Protein AF-A0A2J6TGN8-F1 (afdb_monomer_lite)

pLDDT: mean 90.23, std 11.13, range [48.06, 98.25]

Foldseek 3Di:
DPDPQQDKWKWFFADFPAFDDPVRQWTKTWIATPVGRVDIAIDIDGHDDDGGDMDIDSPPPDHDD

Secondary structure (DSSP, 8-state):
--------EEEEEEEEEEEESTTS-EEEEEEEESS-TT-EEEEEEES---TT-EEEES-TT----

Structure (mmCIF, N/CA/C/O backbone):
data_AF-A0A2J6TGN8-F1
#
_entry.id   AF-A0A2J6TGN8-F1
#
loop_
_atom_site.group_PDB
_atom_site.id
_atom_site.type_symbol
_atom_site.label_atom_id
_atom_site.label_alt_id
_atom_site.label_comp_id
_atom_site.label_asym_id
_atom_site.label_entity_id
_atom_site.label_seq_id
_atom_site.pdbx_PDB_ins_code
_atom_site.Cartn_x
_atom_site.Cartn_y
_atom_site.Cartn_z
_atom_site.occupancy
_atom_site.B_iso_or_equiv
_atom_site.auth_seq_id
_atom_site.auth_comp_id
_atom_site.auth_asym_id
_atom_site.auth_atom_id
_atom_site.pdbx_PDB_model_num
ATOM 1 N N . MET A 1 1 ? 6.708 -18.365 25.950 1.00 48.06 1 MET A N 1
ATOM 2 C CA . MET A 1 1 ? 7.212 -17.042 25.533 1.00 48.06 1 MET A CA 1
ATOM 3 C C . MET A 1 1 ? 6.201 -16.484 24.554 1.00 48.06 1 MET A C 1
ATOM 5 O O . MET A 1 1 ? 6.243 -16.845 23.385 1.00 48.06 1 MET A O 1
ATOM 9 N N . ASP A 1 2 ? 5.232 -15.720 25.054 1.00 52.19 2 ASP A N 1
ATOM 10 C CA . ASP A 1 2 ? 4.273 -15.032 24.191 1.00 52.19 2 ASP A CA 1
ATOM 11 C C . ASP A 1 2 ? 5.025 -13.940 23.437 1.00 52.19 2 ASP A C 1
ATOM 13 O O . ASP A 1 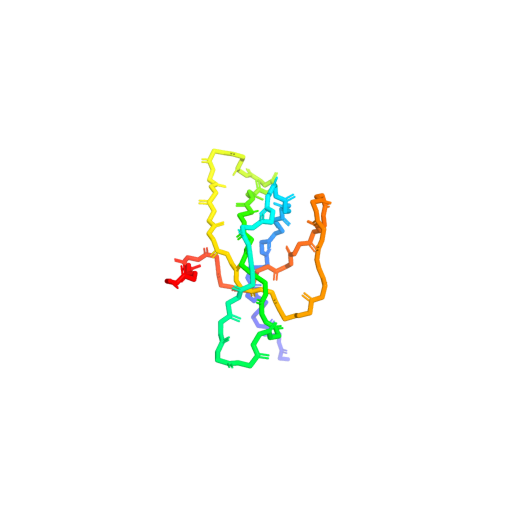2 ? 5.529 -12.981 24.021 1.00 52.19 2 ASP A O 1
ATOM 17 N N . THR A 1 3 ? 5.184 -14.144 22.136 1.00 56.06 3 THR A N 1
ATOM 18 C CA . THR A 1 3 ? 5.699 -13.130 21.225 1.00 56.06 3 THR A CA 1
ATOM 19 C C . THR A 1 3 ? 4.671 -12.008 21.207 1.00 56.06 3 THR A C 1
ATOM 21 O O . THR A 1 3 ? 3.543 -12.201 20.760 1.00 56.06 3 THR A O 1
ATOM 24 N N . SER A 1 4 ? 5.044 -10.843 21.730 1.00 61.25 4 SER A N 1
ATOM 25 C CA . SER A 1 4 ? 4.263 -9.613 21.664 1.00 61.25 4 SER A CA 1
ATOM 26 C C . SER A 1 4 ? 3.877 -9.335 20.208 1.00 61.25 4 SER A C 1
ATOM 28 O O . SER A 1 4 ? 4.679 -8.849 19.412 1.00 61.25 4 SER A O 1
ATOM 30 N N . LYS A 1 5 ? 2.647 -9.705 19.830 1.00 66.69 5 LYS A N 1
ATOM 31 C CA . LYS A 1 5 ? 2.110 -9.460 18.490 1.00 66.69 5 LYS A CA 1
ATOM 32 C C . LYS A 1 5 ? 2.062 -7.955 18.270 1.00 66.69 5 LYS A C 1
ATOM 34 O O . LYS A 1 5 ? 1.239 -7.266 18.868 1.00 66.69 5 LYS A O 1
ATOM 39 N N . VAL A 1 6 ? 2.937 -7.459 17.400 1.00 72.44 6 VAL A N 1
ATOM 40 C CA . VAL A 1 6 ? 2.816 -6.104 16.860 1.00 72.44 6 VAL A CA 1
ATOM 41 C C . VAL A 1 6 ? 1.423 -5.995 16.229 1.00 72.44 6 VAL A C 1
ATOM 43 O O . VAL A 1 6 ? 1.048 -6.887 15.458 1.00 72.44 6 VAL A O 1
ATOM 46 N N . PRO A 1 7 ? 0.624 -4.973 16.579 1.00 82.12 7 PRO A N 1
ATOM 47 C CA . PRO A 1 7 ? -0.722 -4.837 16.048 1.00 82.12 7 PRO A CA 1
ATOM 48 C C . PRO A 1 7 ? -0.660 -4.663 14.529 1.00 82.12 7 PRO A C 1
ATOM 50 O O . PRO A 1 7 ? -0.156 -3.664 14.023 1.00 82.12 7 PRO A O 1
ATOM 53 N N . VAL A 1 8 ? -1.174 -5.657 13.803 1.00 90.12 8 VAL A N 1
ATOM 54 C CA . VAL A 1 8 ? -1.303 -5.607 12.345 1.00 90.12 8 VAL A CA 1
ATOM 55 C C . VAL A 1 8 ? -2.494 -4.727 11.997 1.00 90.12 8 VAL A C 1
ATOM 57 O O . VAL A 1 8 ? -3.595 -4.941 12.508 1.00 90.12 8 VAL A O 1
ATOM 60 N N . LYS A 1 9 ? -2.293 -3.761 11.102 1.00 93.00 9 LYS A N 1
ATOM 61 C CA . LYS A 1 9 ? -3.376 -2.956 10.528 1.00 93.00 9 LYS A CA 1
ATOM 62 C C . LYS A 1 9 ? -3.652 -3.417 9.105 1.00 93.00 9 LYS A C 1
ATOM 64 O O . LYS A 1 9 ? -2.721 -3.565 8.314 1.00 93.00 9 LYS A O 1
ATOM 69 N N . LEU A 1 10 ? -4.920 -3.662 8.797 1.00 96.12 10 LEU A N 1
ATOM 70 C CA . LEU A 1 10 ? -5.353 -4.006 7.448 1.00 96.12 10 LEU A CA 1
ATOM 71 C C . LEU A 1 10 ? -5.709 -2.732 6.694 1.00 96.12 10 LEU A C 1
ATOM 73 O O . LEU A 1 10 ? -6.414 -1.862 7.211 1.00 96.12 10 LEU A O 1
ATOM 77 N N . VAL A 1 11 ? -5.209 -2.635 5.471 1.00 97.31 11 VAL A N 1
ATOM 78 C CA . VAL A 1 11 ? -5.465 -1.506 4.582 1.00 97.31 11 VAL A CA 1
ATOM 79 C C . VAL A 1 11 ? -5.900 -2.014 3.221 1.00 97.31 11 VAL A C 1
ATOM 81 O O . VAL A 1 11 ? -5.468 -3.081 2.781 1.00 97.31 11 VAL A O 1
ATOM 84 N N . LYS A 1 12 ? -6.737 -1.236 2.548 1.00 97.94 12 LYS A N 1
ATOM 85 C CA . LYS A 1 12 ? -7.229 -1.533 1.207 1.00 97.94 12 LYS A CA 1
ATOM 86 C C . LYS A 1 12 ? -6.524 -0.644 0.191 1.00 97.94 12 LYS A C 1
ATOM 88 O O . LYS A 1 12 ? -6.384 0.557 0.419 1.00 97.94 12 LYS A O 1
ATOM 93 N N . VAL A 1 13 ? -6.079 -1.215 -0.925 1.00 98.25 13 VAL A N 1
ATOM 94 C CA . VAL A 1 13 ? -5.505 -0.453 -2.039 1.00 98.25 13 VAL A CA 1
ATOM 95 C C . VAL A 1 13 ? -6.612 0.324 -2.735 1.00 98.25 13 VAL A C 1
ATOM 97 O O . VAL A 1 13 ? -7.532 -0.268 -3.293 1.00 98.25 13 VAL A O 1
ATOM 100 N N . THR A 1 14 ? -6.506 1.651 -2.723 1.00 98.12 14 THR A N 1
ATOM 101 C CA . THR A 1 14 ? -7.479 2.534 -3.380 1.00 98.12 14 THR A CA 1
ATOM 102 C C . THR A 1 14 ? -7.002 3.039 -4.725 1.00 98.12 14 THR A C 1
ATOM 104 O O . THR A 1 14 ? -7.823 3.342 -5.582 1.00 98.12 14 THR A O 1
ATOM 107 N N . ARG A 1 15 ? -5.682 3.135 -4.931 1.00 97.94 15 ARG A N 1
ATOM 108 C CA . ARG A 1 15 ? -5.124 3.550 -6.220 1.00 97.94 15 ARG A CA 1
ATOM 109 C C . ARG A 1 15 ? -3.705 3.051 -6.432 1.00 97.94 15 ARG A C 1
ATOM 111 O O . ARG A 1 15 ? -2.844 3.207 -5.563 1.00 97.94 15 ARG A O 1
ATOM 118 N N . VAL A 1 16 ? -3.423 2.562 -7.637 1.00 97.12 16 VAL A N 1
ATOM 119 C CA . VAL A 1 16 ? -2.050 2.307 -8.097 1.00 97.12 16 VAL A CA 1
ATOM 120 C C . VAL A 1 16 ? -1.455 3.601 -8.659 1.00 97.12 16 VAL A C 1
ATOM 122 O O . VAL A 1 16 ? -1.992 4.176 -9.603 1.00 97.12 16 VAL A O 1
ATOM 125 N N . LEU A 1 17 ? -0.358 4.089 -8.070 1.00 95.69 17 LEU A N 1
ATOM 126 C CA . LEU A 1 17 ? 0.251 5.374 -8.447 1.00 95.69 17 LEU A CA 1
ATOM 127 C C . LEU A 1 17 ? 1.259 5.225 -9.591 1.00 95.69 17 LEU A C 1
ATOM 129 O O . LEU A 1 17 ? 1.333 6.084 -10.464 1.00 95.69 17 LEU A O 1
ATOM 133 N N . GLY A 1 18 ? 2.024 4.133 -9.601 1.00 94.31 18 GLY A N 1
ATOM 134 C CA . GLY A 1 18 ? 3.013 3.862 -10.642 1.00 94.31 18 GLY A CA 1
ATOM 135 C C . GLY A 1 18 ? 4.122 2.928 -10.176 1.00 94.31 18 GLY A C 1
ATOM 136 O O . GLY A 1 18 ? 4.128 2.460 -9.038 1.00 94.31 18 GLY A O 1
ATOM 137 N N . ARG A 1 19 ? 5.079 2.647 -11.064 1.00 94.38 19 ARG A N 1
ATOM 138 C CA . ARG A 1 19 ? 6.284 1.877 -10.722 1.00 94.38 19 ARG A CA 1
ATOM 139 C C . ARG A 1 19 ? 7.393 2.803 -10.230 1.00 94.38 19 ARG A C 1
ATOM 141 O O . ARG A 1 19 ? 7.604 3.871 -10.793 1.00 94.38 19 ARG A O 1
ATOM 148 N N . THR A 1 20 ? 8.115 2.365 -9.206 1.00 90.31 20 THR A N 1
ATOM 149 C CA . THR A 1 20 ? 9.237 3.075 -8.585 1.00 90.31 20 THR A CA 1
ATOM 150 C C . THR A 1 20 ? 10.420 2.129 -8.323 1.00 90.31 20 THR A C 1
ATOM 152 O O . THR A 1 20 ? 10.343 0.913 -8.531 1.00 90.31 20 THR A O 1
ATOM 155 N N . GLY A 1 21 ? 11.539 2.698 -7.873 1.00 86.38 21 GLY A N 1
ATOM 156 C CA . GLY A 1 21 ? 12.798 2.007 -7.605 1.00 86.38 21 GLY A CA 1
ATOM 157 C C . GLY A 1 21 ? 13.653 1.777 -8.856 1.00 86.38 21 GLY A C 1
ATOM 158 O O . GLY A 1 21 ? 13.149 1.575 -9.957 1.00 86.38 21 GLY A O 1
ATOM 159 N N . SER A 1 22 ? 14.978 1.747 -8.680 1.00 86.75 22 SER A N 1
ATOM 160 C CA . SER A 1 22 ? 15.959 1.663 -9.781 1.00 86.75 22 SER A CA 1
ATOM 161 C C . SER A 1 22 ? 15.824 0.427 -10.677 1.00 86.75 22 SER A C 1
ATOM 163 O O . SER A 1 22 ? 16.268 0.442 -11.819 1.00 86.75 22 SER A O 1
ATOM 165 N N . ARG A 1 23 ? 15.212 -0.648 -10.164 1.00 85.25 23 ARG A N 1
ATOM 166 C CA . ARG A 1 23 ? 14.982 -1.907 -10.890 1.00 85.25 23 ARG A CA 1
ATOM 167 C C . ARG A 1 23 ? 13.525 -2.106 -11.332 1.00 85.25 23 ARG A C 1
ATOM 169 O O . ARG A 1 23 ? 13.189 -3.190 -11.793 1.00 85.25 23 ARG A O 1
ATOM 176 N N . GLY A 1 24 ? 12.644 -1.120 -11.132 1.00 83.44 24 GLY A N 1
ATOM 177 C CA . GLY A 1 24 ? 11.247 -1.136 -11.600 1.00 83.44 24 GLY A CA 1
ATOM 178 C C . GLY A 1 24 ? 10.329 -2.222 -11.013 1.00 83.44 24 GLY A C 1
ATOM 179 O O . GLY A 1 24 ? 9.204 -2.381 -11.478 1.00 83.44 24 GLY A O 1
ATOM 180 N N . GLY A 1 25 ? 10.790 -2.983 -10.014 1.00 91.94 25 GLY A N 1
ATOM 181 C CA . GLY A 1 25 ? 10.042 -4.087 -9.393 1.00 91.94 25 GLY A CA 1
ATOM 182 C C . GLY A 1 25 ? 9.148 -3.680 -8.218 1.00 91.94 25 GLY A C 1
ATOM 183 O O . GLY A 1 25 ? 8.610 -4.553 -7.533 1.00 91.94 25 GLY A O 1
ATOM 184 N N . VAL A 1 26 ? 9.033 -2.379 -7.947 1.00 95.56 26 VAL A N 1
ATOM 185 C CA . VAL A 1 26 ? 8.226 -1.828 -6.858 1.00 95.56 26 VAL A CA 1
ATOM 186 C C . VAL A 1 26 ? 7.105 -0.996 -7.458 1.00 95.56 26 VAL A C 1
ATOM 188 O O . VAL A 1 26 ? 7.337 -0.180 -8.344 1.00 95.56 26 VAL A O 1
ATOM 191 N N . THR A 1 27 ? 5.895 -1.196 -6.961 1.00 96.19 27 THR A N 1
ATOM 192 C CA . THR A 1 27 ? 4.715 -0.414 -7.306 1.00 96.19 27 THR A CA 1
ATOM 193 C C . THR A 1 27 ? 4.348 0.448 -6.108 1.00 96.19 27 THR A C 1
ATOM 195 O O . THR A 1 27 ? 4.201 -0.060 -4.996 1.00 96.19 27 THR A O 1
ATOM 198 N N . GLN A 1 28 ? 4.217 1.750 -6.321 1.00 96.50 28 GLN A N 1
ATOM 199 C CA . GLN A 1 28 ? 3.747 2.681 -5.309 1.00 96.50 28 GLN A CA 1
ATOM 200 C C . GLN A 1 28 ? 2.216 2.726 -5.358 1.00 96.50 28 GLN A C 1
ATOM 202 O O . GLN A 1 28 ? 1.623 2.865 -6.431 1.00 96.50 28 GLN A O 1
ATOM 207 N N . VAL A 1 29 ? 1.572 2.581 -4.205 1.00 97.88 29 VAL A N 1
ATOM 208 C CA . VAL A 1 29 ? 0.113 2.510 -4.067 1.00 97.88 29 VAL A CA 1
ATOM 209 C C . VAL A 1 29 ? -0.371 3.443 -2.967 1.00 97.88 29 VAL A C 1
ATOM 211 O O . VAL A 1 29 ? 0.307 3.619 -1.953 1.00 97.88 29 VAL A O 1
ATOM 214 N N . ARG A 1 30 ? -1.555 4.024 -3.157 1.00 97.50 30 ARG A N 1
ATOM 215 C CA . ARG A 1 30 ? -2.317 4.665 -2.085 1.00 97.50 30 ARG A CA 1
ATOM 216 C C . ARG A 1 30 ? -3.213 3.620 -1.438 1.00 97.50 30 ARG A C 1
ATOM 218 O O . ARG A 1 30 ? -3.867 2.844 -2.138 1.00 97.50 30 ARG A O 1
ATOM 225 N N . VAL A 1 31 ? -3.218 3.607 -0.113 1.00 97.75 31 VAL A N 1
ATO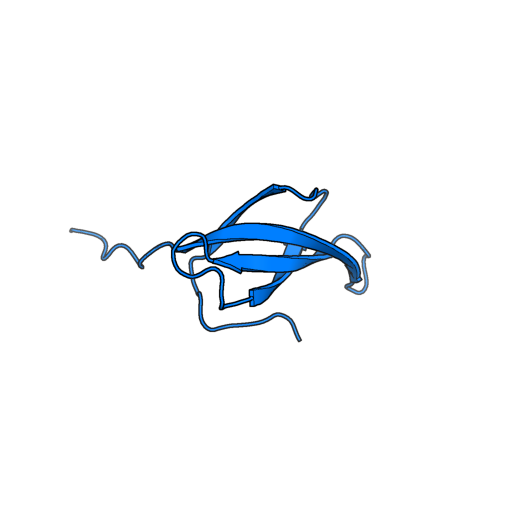M 226 C CA . VAL A 1 31 ? -4.027 2.687 0.685 1.00 97.75 31 VAL A CA 1
ATOM 227 C C . VAL A 1 31 ? -4.807 3.449 1.742 1.00 97.75 31 VAL A C 1
ATOM 229 O O . VAL A 1 31 ? -4.324 4.462 2.247 1.00 97.75 31 VAL A O 1
ATOM 232 N N . GLU A 1 32 ? -5.981 2.941 2.087 1.00 97.44 32 GLU A N 1
ATOM 233 C CA . GLU A 1 32 ? -6.831 3.449 3.167 1.00 97.44 32 GLU A CA 1
ATOM 234 C C . GLU A 1 32 ? -6.958 2.408 4.273 1.00 97.44 32 GLU A C 1
ATOM 236 O O . GLU A 1 32 ? -6.998 1.202 4.007 1.00 97.44 32 GLU A O 1
ATOM 241 N N . PHE A 1 33 ? -7.000 2.869 5.521 1.00 96.06 33 PHE A N 1
ATOM 242 C CA . PHE A 1 33 ? -7.170 1.984 6.667 1.00 96.06 33 PHE A CA 1
ATOM 243 C C . PHE A 1 33 ? -8.605 1.469 6.733 1.00 96.06 33 PHE A C 1
ATOM 245 O O . PHE A 1 33 ? -9.562 2.231 6.623 1.00 96.06 33 PHE A O 1
ATOM 252 N N . MET A 1 34 ? -8.763 0.156 6.914 1.00 94.69 34 MET A N 1
ATOM 253 C CA . MET A 1 34 ? -10.096 -0.452 6.969 1.00 94.69 34 MET A CA 1
ATOM 254 C C . MET A 1 34 ? -10.865 -0.069 8.242 1.00 94.69 34 MET A C 1
ATOM 256 O O . MET A 1 34 ? -12.091 -0.122 8.247 1.00 94.69 34 MET A O 1
ATOM 260 N N . ASP A 1 35 ? -10.157 0.300 9.311 1.00 92.94 35 ASP A N 1
ATOM 261 C CA . ASP A 1 35 ? -10.718 0.771 10.580 1.00 92.94 35 ASP A CA 1
ATOM 262 C C . ASP A 1 35 ? -10.844 2.302 10.673 1.00 92.94 35 ASP A C 1
ATOM 264 O O . ASP A 1 35 ? -11.526 2.798 11.567 1.00 92.94 35 ASP A O 1
ATOM 268 N N . ASP A 1 36 ? -10.226 3.042 9.749 1.00 91.38 36 ASP A N 1
ATOM 269 C CA . ASP A 1 36 ? -10.316 4.500 9.636 1.00 91.38 36 ASP A CA 1
ATOM 270 C C . ASP A 1 36 ? -10.132 4.940 8.175 1.00 91.38 36 ASP A C 1
ATOM 272 O O . ASP A 1 36 ? -9.023 5.196 7.701 1.00 91.38 36 ASP A O 1
ATOM 276 N N . THR A 1 37 ? -11.243 5.073 7.453 1.00 87.50 37 THR A N 1
ATOM 277 C CA . THR A 1 37 ? -11.234 5.461 6.035 1.00 87.50 37 THR A CA 1
ATOM 278 C C . THR A 1 37 ? -10.851 6.925 5.807 1.00 87.50 37 THR A C 1
ATOM 280 O O . THR A 1 37 ? -10.668 7.331 4.663 1.00 87.50 37 THR A O 1
ATOM 283 N N . THR A 1 38 ? -10.728 7.749 6.857 1.00 93.56 38 THR A N 1
ATOM 284 C CA . THR A 1 38 ? -10.240 9.134 6.711 1.00 93.56 38 THR A CA 1
ATOM 285 C C . THR A 1 38 ? -8.722 9.185 6.551 1.00 93.56 38 THR A C 1
ATOM 287 O O . THR A 1 38 ? -8.175 10.143 5.995 1.00 93.56 38 THR A O 1
ATOM 290 N N . ARG A 1 39 ? -8.033 8.126 6.990 1.00 94.19 39 ARG A N 1
ATOM 291 C CA . ARG A 1 39 ? -6.585 7.996 6.917 1.00 94.19 39 ARG A CA 1
ATOM 292 C C . ARG A 1 39 ? -6.188 7.234 5.654 1.00 94.19 39 ARG A C 1
ATOM 294 O O . ARG A 1 39 ? -6.486 6.051 5.497 1.00 94.19 39 ARG A O 1
ATOM 301 N N . SER A 1 40 ? -5.416 7.895 4.790 1.00 95.19 40 SER A N 1
ATOM 302 C CA . SER A 1 40 ? -4.728 7.249 3.669 1.00 95.19 40 SER A CA 1
ATOM 303 C C . SER A 1 40 ? -3.229 7.491 3.739 1.00 95.1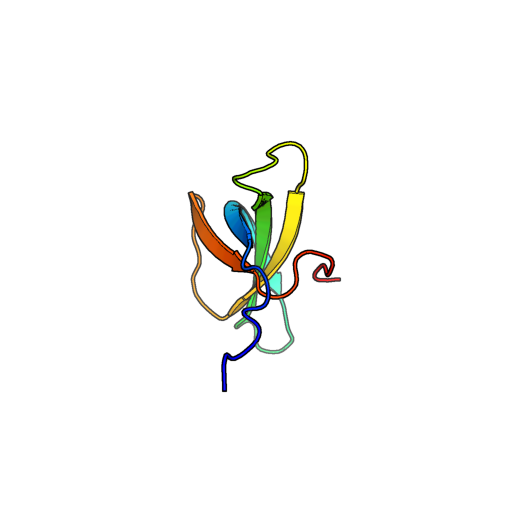9 40 SER A C 1
ATOM 305 O O . SER A 1 40 ? -2.792 8.547 4.192 1.00 95.19 40 SER A O 1
ATOM 307 N N . ILE A 1 41 ? -2.451 6.513 3.288 1.00 96.12 41 ILE A N 1
ATOM 308 C CA . ILE A 1 41 ? -0.988 6.591 3.246 1.00 96.12 41 ILE A CA 1
ATOM 309 C C . ILE A 1 41 ? -0.458 6.013 1.938 1.00 96.12 41 ILE A C 1
ATOM 311 O O . ILE A 1 41 ? -1.165 5.286 1.230 1.00 96.12 41 ILE A O 1
ATOM 315 N N . ILE A 1 42 ? 0.804 6.298 1.624 1.00 96.75 42 ILE A N 1
ATOM 316 C CA . ILE A 1 42 ? 1.471 5.714 0.457 1.00 96.75 42 ILE A CA 1
ATOM 317 C C . ILE A 1 42 ? 2.376 4.548 0.863 1.00 96.75 42 ILE A C 1
ATOM 319 O O . ILE A 1 42 ? 3.172 4.638 1.804 1.00 96.75 42 ILE A O 1
ATOM 323 N N . ARG A 1 43 ? 2.286 3.438 0.121 1.00 96.81 43 ARG A N 1
ATOM 324 C CA . ARG A 1 43 ? 3.106 2.240 0.330 1.00 96.81 43 ARG A CA 1
ATOM 325 C C . ARG A 1 43 ? 3.775 1.753 -0.938 1.00 96.81 43 ARG A C 1
ATOM 327 O O . ARG A 1 43 ? 3.266 1.904 -2.041 1.00 96.81 43 ARG A O 1
ATOM 334 N N . ASN A 1 44 ? 4.924 1.124 -0.731 1.00 95.81 44 ASN A N 1
ATOM 335 C CA . ASN A 1 44 ? 5.667 0.413 -1.754 1.00 95.81 44 ASN A CA 1
ATOM 336 C C . ASN A 1 44 ? 5.338 -1.075 -1.654 1.00 95.81 44 ASN A C 1
ATOM 338 O O . ASN A 1 44 ? 5.590 -1.698 -0.623 1.00 95.81 44 ASN A O 1
ATOM 342 N N . VAL A 1 45 ? 4.807 -1.641 -2.731 1.00 96.38 45 VAL A N 1
ATOM 343 C CA . VAL A 1 45 ? 4.525 -3.071 -2.866 1.00 96.38 45 VAL A CA 1
ATOM 344 C C . VAL A 1 45 ? 5.509 -3.660 -3.861 1.00 96.38 45 VAL A C 1
ATOM 346 O O . VAL A 1 45 ? 5.707 -3.128 -4.952 1.00 96.38 45 VAL A O 1
ATOM 349 N N . LYS A 1 46 ? 6.158 -4.763 -3.496 1.00 94.94 46 LYS A N 1
ATOM 350 C CA . LYS A 1 46 ? 7.000 -5.507 -4.433 1.00 94.94 46 LYS A CA 1
ATOM 351 C C . LYS A 1 46 ? 6.109 -6.393 -5.301 1.00 94.94 46 LYS A C 1
ATOM 353 O O . LYS A 1 46 ? 5.396 -7.236 -4.768 1.00 94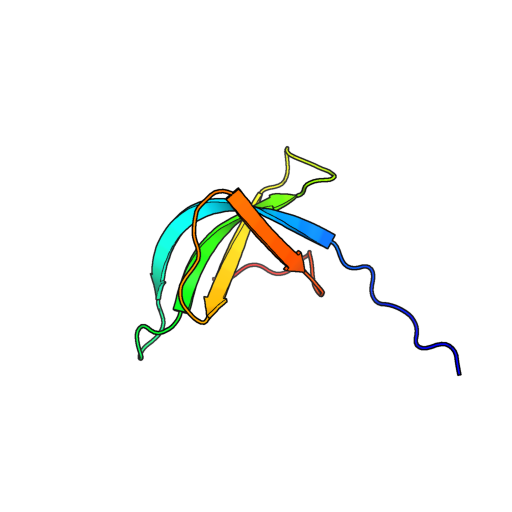.94 46 LYS A O 1
ATOM 358 N N . GLY A 1 47 ? 6.220 -6.256 -6.621 1.00 93.12 47 GLY A N 1
ATOM 359 C CA . GLY A 1 47 ? 5.468 -7.073 -7.575 1.00 93.12 47 GLY A CA 1
ATOM 360 C C . GLY A 1 47 ? 4.111 -6.486 -7.996 1.00 93.12 47 GLY A C 1
ATOM 361 O O . GLY A 1 47 ? 3.862 -5.291 -7.802 1.00 93.12 47 GLY A O 1
ATOM 362 N N . PRO A 1 48 ? 3.271 -7.301 -8.663 1.00 93.88 48 PRO A N 1
ATOM 363 C CA . PRO A 1 48 ? 1.960 -6.878 -9.141 1.00 93.88 48 PRO A CA 1
ATOM 364 C C . PRO A 1 48 ? 0.992 -6.664 -7.973 1.00 93.88 48 PRO A C 1
ATOM 366 O O . PRO A 1 48 ? 0.973 -7.440 -7.025 1.00 93.88 48 PRO A O 1
ATOM 369 N N . VAL A 1 49 ? 0.182 -5.615 -8.078 1.00 97.06 49 VAL A N 1
ATOM 370 C CA . VAL A 1 49 ? -0.860 -5.227 -7.120 1.00 97.06 49 VAL A CA 1
ATOM 371 C C . VAL A 1 49 ? -1.989 -4.558 -7.898 1.00 97.06 49 VAL A C 1
ATOM 373 O O . VAL A 1 49 ? -1.734 -3.953 -8.948 1.00 97.06 49 VAL A O 1
ATOM 376 N N . ARG A 1 50 ? -3.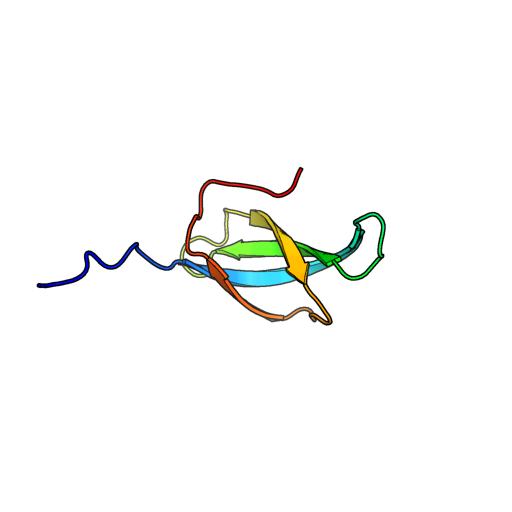223 -4.696 -7.427 1.00 97.62 50 ARG A N 1
ATOM 377 C CA . ARG A 1 50 ? -4.427 -4.125 -8.036 1.00 97.62 50 ARG A CA 1
ATOM 378 C C . ARG A 1 50 ? -5.195 -3.290 -7.018 1.00 97.62 50 ARG A C 1
ATOM 380 O O . ARG A 1 50 ? -4.966 -3.378 -5.815 1.00 97.62 50 ARG A O 1
ATOM 387 N N . GLU A 1 51 ? -6.084 -2.444 -7.525 1.00 97.62 51 GLU A N 1
ATOM 388 C CA . GLU A 1 51 ? -7.091 -1.804 -6.680 1.00 97.62 51 GLU A CA 1
ATOM 389 C C . GLU A 1 51 ? -7.946 -2.877 -5.999 1.00 97.62 51 GLU A C 1
ATOM 391 O O . GLU A 1 51 ? -8.108 -3.979 -6.525 1.00 97.62 51 GLU A O 1
ATOM 396 N N . ASP A 1 52 ? -8.425 -2.557 -4.802 1.00 97.81 52 ASP A N 1
ATOM 397 C CA . ASP A 1 52 ? -9.158 -3.442 -3.896 1.00 97.81 52 ASP A CA 1
ATOM 398 C C . ASP A 1 52 ? -8.361 -4.581 -3.232 1.00 97.81 52 ASP A C 1
ATOM 400 O O . ASP A 1 52 ? -8.906 -5.241 -2.344 1.00 97.81 52 ASP A O 1
ATOM 404 N N . ASP A 1 53 ? -7.074 -4.764 -3.551 1.00 98.25 53 ASP A N 1
ATOM 405 C CA . ASP A 1 53 ? -6.203 -5.677 -2.798 1.00 98.25 53 ASP A CA 1
ATOM 406 C C . ASP A 1 53 ? -6.082 -5.241 -1.323 1.00 98.25 53 ASP A C 1
ATOM 408 O O . ASP A 1 53 ? -6.084 -4.050 -0.994 1.00 98.25 53 ASP A O 1
ATOM 412 N N . ILE A 1 54 ? -5.927 -6.213 -0.419 1.00 97.62 54 ILE A N 1
ATOM 413 C CA . ILE A 1 54 ? -5.753 -5.974 1.021 1.00 97.62 54 ILE A CA 1
ATOM 414 C C . ILE A 1 54 ? -4.292 -6.204 1.403 1.00 97.62 54 ILE A C 1
ATOM 416 O O . ILE A 1 54 ? -3.722 -7.258 1.118 1.00 97.62 54 ILE A O 1
ATOM 420 N N . LEU A 1 55 ? -3.695 -5.232 2.094 1.00 96.69 55 LEU A N 1
ATOM 421 C CA . LEU A 1 55 ? -2.337 -5.326 2.622 1.00 96.69 55 LEU A CA 1
ATOM 422 C C . LEU A 1 55 ? -2.347 -5.369 4.152 1.00 96.69 55 LEU A C 1
ATOM 424 O O . LEU A 1 55 ? -3.118 -4.675 4.814 1.00 96.69 55 LEU A O 1
ATOM 428 N N . CYS A 1 56 ? -1.418 -6.142 4.708 1.00 95.44 56 CYS A N 1
ATOM 429 C CA . CYS A 1 56 ? -1.136 -6.171 6.138 1.00 95.44 56 CYS A CA 1
ATOM 430 C C . CYS A 1 56 ? 0.040 -5.240 6.450 1.00 95.44 56 CYS A C 1
ATOM 432 O O . CYS A 1 56 ? 1.158 -5.470 5.984 1.00 95.44 56 CYS A O 1
ATOM 434 N N . LEU A 1 57 ? -0.189 -4.211 7.263 1.00 93.75 57 LEU A N 1
ATOM 435 C CA . LEU A 1 57 ? 0.855 -3.310 7.737 1.00 93.75 57 LEU A CA 1
ATOM 436 C C . LEU A 1 57 ? 1.318 -3.717 9.132 1.00 93.75 57 LEU A C 1
ATOM 438 O O . LEU A 1 57 ? 0.527 -3.747 10.072 1.00 93.75 57 LEU A O 1
ATOM 442 N N . LEU A 1 58 ? 2.619 -3.981 9.256 1.00 91.50 58 LEU A N 1
ATOM 443 C CA . LEU A 1 58 ? 3.286 -4.187 10.546 1.00 91.50 58 LEU A CA 1
ATOM 444 C C . LEU A 1 58 ? 3.708 -2.859 11.200 1.00 91.50 58 LEU A C 1
ATOM 446 O O . LEU A 1 58 ? 3.850 -2.782 12.411 1.00 91.50 58 LEU A O 1
ATOM 450 N N . GLU A 1 59 ? 3.892 -1.807 10.399 1.00 90.31 59 GLU A N 1
ATOM 451 C CA . GLU A 1 59 ? 4.289 -0.469 10.852 1.00 90.31 59 GLU A CA 1
ATOM 452 C C . GLU A 1 59 ? 3.349 0.561 10.219 1.00 90.31 59 GLU A C 1
ATOM 454 O O . GLU A 1 59 ? 3.600 0.964 9.086 1.00 90.31 59 GLU A O 1
ATOM 459 N N . SER A 1 60 ? 2.270 0.983 10.890 1.00 87.31 60 SER A N 1
ATOM 460 C CA . SER A 1 60 ? 1.234 1.876 10.322 1.00 87.31 60 SER A CA 1
ATOM 461 C C . SER A 1 60 ? 1.681 3.326 10.116 1.00 87.31 60 SER A C 1
ATOM 463 O O . SER A 1 60 ? 1.172 3.988 9.218 1.00 87.31 60 SER A O 1
ATOM 465 N N . GLU A 1 61 ? 2.659 3.797 10.891 1.00 87.31 61 GLU A N 1
ATOM 466 C CA . GLU A 1 61 ? 3.043 5.219 10.960 1.00 87.31 61 GLU A CA 1
ATOM 467 C C . GLU A 1 61 ? 4.039 5.675 9.885 1.00 87.31 61 GLU A C 1
ATOM 469 O O . GLU A 1 61 ? 4.324 6.863 9.759 1.00 87.31 61 GLU A O 1
ATOM 474 N N . ARG A 1 62 ? 4.605 4.748 9.107 1.00 87.00 62 ARG A N 1
ATOM 475 C CA . ARG A 1 62 ? 5.592 5.076 8.069 1.00 87.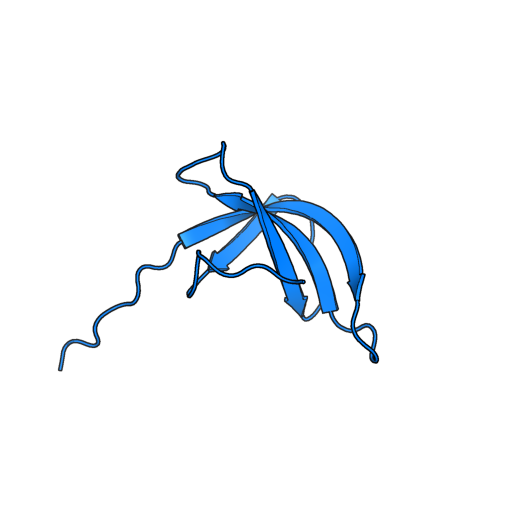00 62 ARG A CA 1
ATOM 476 C C . ARG A 1 62 ? 4.949 5.189 6.702 1.00 87.00 62 ARG A C 1
ATOM 478 O O . ARG A 1 62 ? 4.096 4.388 6.348 1.00 87.00 62 ARG A O 1
ATOM 485 N N . GLU A 1 63 ? 5.458 6.094 5.883 1.00 86.00 63 GLU A N 1
ATOM 486 C CA . GLU A 1 63 ? 5.045 6.212 4.487 1.00 86.00 63 GLU A CA 1
ATOM 487 C C . GLU A 1 63 ? 6.233 6.047 3.549 1.00 86.00 63 GLU A C 1
ATOM 489 O O . GLU A 1 63 ? 7.380 6.350 3.900 1.00 86.00 63 GLU A O 1
ATOM 494 N N . ALA A 1 64 ? 5.955 5.532 2.351 1.00 84.50 64 ALA A N 1
ATOM 495 C CA . ALA A 1 64 ? 6.915 5.602 1.263 1.00 84.50 64 ALA A CA 1
ATOM 496 C C . ALA A 1 64 ? 7.124 7.077 0.885 1.00 84.50 64 ALA A C 1
ATOM 498 O O . ALA A 1 64 ? 6.151 7.793 0.655 1.00 84.50 64 ALA A O 1
ATOM 499 N N . ARG A 1 65 ? 8.389 7.506 0.853 1.00 77.62 65 ARG A N 1
ATOM 500 C CA . ARG A 1 65 ? 8.794 8.827 0.360 1.00 77.62 65 ARG A CA 1
ATOM 501 C C . ARG A 1 65 ? 8.866 8.840 -1.158 1.00 77.62 65 ARG A C 1
ATOM 503 O O . ARG A 1 65 ? 9.244 7.785 -1.720 1.00 77.62 65 ARG A O 1
#

Sequence (65 aa):
MDTSKVPVKLVKVTRVLGRTGSRGGVTQVRVEFMDDTTRSIIRNVKGPVREDDILCLLESEREAR

Radius of gyration: 12.75 Å; chains: 1; bounding box: 27×26×37 Å

Organism: NCBI:txid1095630

InterPro domains:
  IPR000289 Small ribosomal subunit protein eS28 [PF01200] (8-65)
  IPR000289 Small ribosomal subunit protein eS28 [PTHR10769] (7-65)
  IPR000289 Small ribosomal subunit protein eS28 [cd04457] (9-65)
  IPR012340 Nucleic acid-binding, OB-fold [G3DSA:2.40.50.140] (1-65)
  IPR012340 Nucleic acid-binding, OB-fold [SSF50249] (7-65)